Protein AF-A0A8T0YW97-F1 (afdb_monomer)

Secondary structure (DSSP, 8-state):
-HHHHHHHHHHHHHHHHHHHHHHHHHHHHHHHHHHHHHHHTTS---TTS---HHHHHHHHHHHHT-

Mean predicted aligned error: 9.61 Å

Radius of gyration: 19.8 Å; Cα contacts (8 Å, |Δi|>4): 17; chains: 1; bounding box: 43×16×58 Å

pLDDT: mean 78.82, std 12.33, range [52.41, 94.94]

Organism: NCBI:txid29920

Structure (mmCIF, N/CA/C/O backbone):
data_AF-A0A8T0YW97-F1
#
_entry.id   AF-A0A8T0YW97-F1
#
loop_
_atom_site.group_PDB
_atom_site.id
_atom_site.type_symbol
_atom_site.label_atom_id
_atom_site.label_alt_id
_atom_site.label_comp_id
_atom_site.label_asym_id
_atom_site.label_entity_id
_atom_site.label_seq_id
_atom_site.pdbx_PDB_ins_code
_atom_site.Cartn_x
_atom_site.Cartn_y
_atom_site.Cartn_z
_atom_site.occupancy
_atom_site.B_iso_or_equiv
_atom_site.auth_seq_id
_atom_site.auth_comp_id
_atom_site.auth_asym_id
_atom_site.auth_atom_id
_atom_site.pdbx_PDB_model_num
ATOM 1 N N . MET A 1 1 ? -17.902 0.091 31.400 1.00 65.00 1 MET A N 1
ATOM 2 C CA . MET A 1 1 ? -16.538 -0.231 30.907 1.00 65.00 1 MET A CA 1
ATOM 3 C C . MET A 1 1 ? -16.562 -1.094 29.651 1.00 65.00 1 MET A C 1
ATOM 5 O O . MET A 1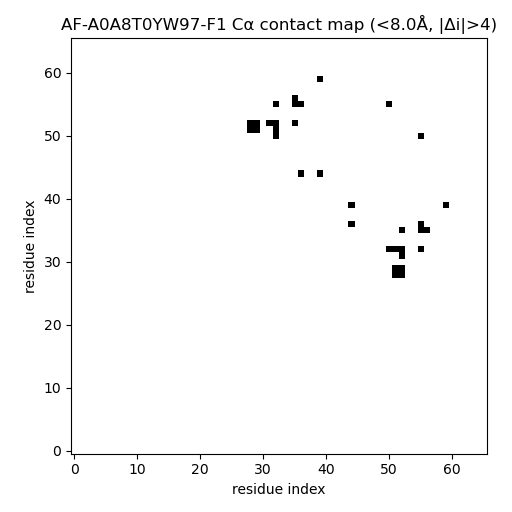 1 ? -15.929 -0.699 28.684 1.00 65.00 1 MET A O 1
ATOM 9 N N . ARG A 1 2 ? -17.338 -2.185 29.623 1.00 80.62 2 ARG A N 1
ATOM 10 C CA . ARG A 1 2 ? -17.481 -3.097 28.471 1.00 80.62 2 ARG A CA 1
ATOM 11 C C . ARG A 1 2 ? -17.704 -2.403 27.114 1.00 80.62 2 ARG A C 1
ATOM 13 O O . ARG A 1 2 ? -16.920 -2.603 26.201 1.00 80.62 2 ARG A O 1
ATOM 20 N N . THR A 1 3 ? -18.645 -1.464 27.034 1.00 86.81 3 THR A N 1
ATOM 21 C CA . THR A 1 3 ? -18.954 -0.714 25.798 1.00 86.81 3 THR A CA 1
ATOM 22 C C . THR A 1 3 ? -17.810 0.179 25.305 1.00 86.81 3 THR A C 1
ATOM 24 O O . THR A 1 3 ? -17.685 0.441 24.114 1.00 86.81 3 THR A O 1
ATOM 27 N N . LYS A 1 4 ? -16.961 0.685 26.213 1.00 88.00 4 LYS A N 1
ATOM 28 C CA . LYS A 1 4 ? -15.767 1.453 25.820 1.00 88.00 4 LYS A CA 1
ATOM 29 C C . LYS A 1 4 ? -14.704 0.523 25.235 1.00 88.00 4 LYS A C 1
ATOM 31 O O . LYS A 1 4 ? -14.063 0.892 24.261 1.00 88.00 4 LYS A O 1
ATOM 36 N N . LEU A 1 5 ? -14.565 -0.676 25.802 1.00 92.81 5 LEU A N 1
ATOM 37 C CA . LEU A 1 5 ? -13.651 -1.706 25.314 1.00 92.81 5 LEU A CA 1
ATOM 38 C C . LEU A 1 5 ? -14.053 -2.194 23.915 1.00 92.81 5 LEU A C 1
ATOM 40 O O . LEU A 1 5 ? -13.215 -2.247 23.027 1.00 92.81 5 LEU A O 1
ATOM 44 N N . GLU A 1 6 ? -15.344 -2.453 23.696 1.00 94.56 6 GLU A N 1
ATOM 45 C CA . GLU A 1 6 ? -15.890 -2.862 22.390 1.00 94.56 6 GLU A CA 1
ATOM 46 C C . GLU A 1 6 ? -15.639 -1.798 21.306 1.00 94.56 6 GLU A C 1
ATOM 48 O O . GLU A 1 6 ? -15.229 -2.121 20.191 1.00 94.56 6 GLU A O 1
ATOM 53 N N . LYS A 1 7 ? -15.789 -0.509 21.648 1.00 89.56 7 LYS A N 1
ATOM 54 C CA . LYS A 1 7 ? -15.439 0.599 20.744 1.00 89.56 7 LYS A CA 1
ATOM 55 C C . LYS A 1 7 ? -13.945 0.645 20.426 1.00 89.56 7 LYS A C 1
ATOM 57 O O . LYS A 1 7 ? -13.585 0.886 19.282 1.00 89.56 7 LYS A O 1
ATOM 62 N N . ILE A 1 8 ? -13.080 0.431 21.418 1.00 90.94 8 ILE A N 1
ATOM 63 C CA . ILE A 1 8 ? -11.625 0.392 21.204 1.00 90.94 8 ILE A CA 1
ATOM 64 C C . ILE A 1 8 ? -11.259 -0.754 20.258 1.00 90.94 8 ILE A C 1
ATOM 66 O O . ILE A 1 8 ? -10.544 -0.518 19.292 1.00 90.94 8 ILE A O 1
ATOM 70 N N . ILE A 1 9 ? -11.798 -1.954 20.487 1.00 93.81 9 ILE A N 1
ATOM 71 C CA . ILE A 1 9 ? -11.569 -3.124 19.625 1.00 93.81 9 ILE A CA 1
ATOM 72 C C . ILE A 1 9 ? -11.984 -2.816 18.183 1.00 93.81 9 ILE A C 1
ATOM 74 O O . ILE A 1 9 ? -11.188 -2.993 17.268 1.00 93.81 9 ILE A O 1
ATOM 78 N N . THR A 1 10 ? -13.177 -2.250 17.993 1.00 92.94 10 THR A N 1
ATOM 79 C CA . THR A 1 10 ? -13.686 -1.897 16.657 1.00 92.94 10 THR A CA 1
ATOM 80 C C . THR A 1 10 ? -12.759 -0.917 15.927 1.00 92.94 10 THR A C 1
ATOM 82 O O . THR A 1 10 ? -12.482 -1.084 14.741 1.00 92.94 10 THR A O 1
ATOM 85 N N . HIS A 1 11 ? -12.248 0.106 16.622 1.00 90.75 11 HIS A N 1
ATOM 86 C CA . HIS A 1 11 ? -11.313 1.055 16.013 1.00 90.75 11 HIS A CA 1
ATOM 87 C C . HIS A 1 11 ? -9.960 0.415 15.692 1.00 90.75 11 HIS A C 1
ATOM 89 O O . HIS A 1 11 ? -9.401 0.694 14.635 1.00 90.75 11 HIS A O 1
ATOM 95 N N . LEU A 1 12 ? -9.443 -0.454 16.563 1.00 92.06 12 LEU A N 1
ATOM 96 C CA . LEU A 1 12 ? -8.184 -1.161 16.318 1.00 92.06 12 LEU A CA 1
ATOM 97 C C . LEU A 1 12 ? -8.287 -2.100 15.110 1.00 92.06 12 LEU A C 1
ATOM 99 O O . LEU A 1 12 ? -7.377 -2.130 14.289 1.00 92.06 12 LEU A O 1
ATOM 103 N N . GLU A 1 13 ? -9.411 -2.797 14.938 1.00 94.94 13 GLU A N 1
ATOM 104 C CA . GLU A 1 13 ? -9.666 -3.623 13.749 1.00 94.94 13 GLU A CA 1
ATOM 105 C C . GLU A 1 13 ? -9.756 -2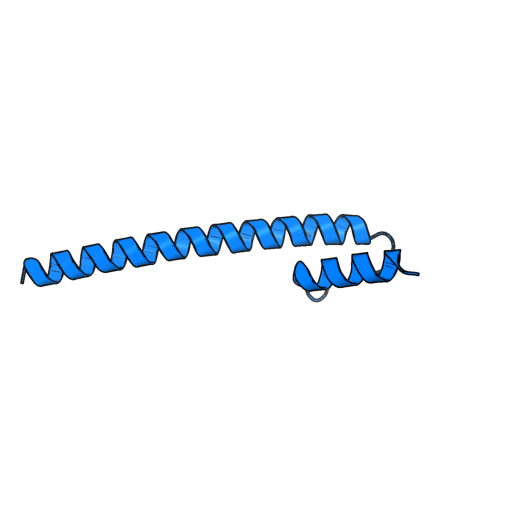.802 12.455 1.00 94.94 13 GLU A C 1
ATOM 107 O O . GLU A 1 13 ? -9.396 -3.288 11.380 1.00 94.94 13 GLU A O 1
ATOM 112 N N . ALA A 1 14 ? -10.270 -1.571 12.529 1.00 90.75 14 ALA A N 1
ATOM 113 C CA . ALA A 1 14 ? -10.308 -0.664 11.385 1.00 90.75 14 ALA A CA 1
ATOM 114 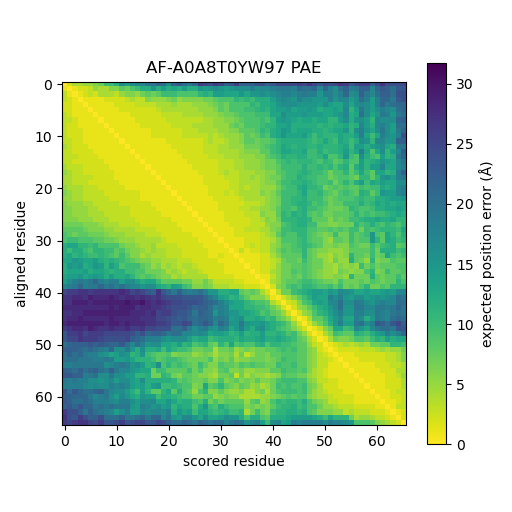C C . ALA A 1 14 ? -8.902 -0.153 11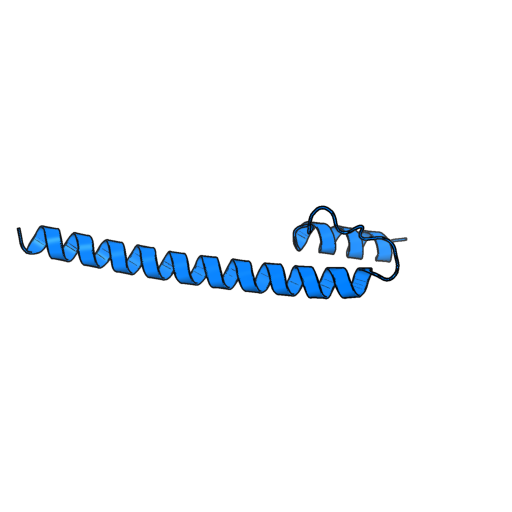.035 1.00 90.75 14 ALA A C 1
ATOM 116 O O . ALA A 1 14 ? -8.523 -0.168 9.866 1.00 90.75 14 ALA A O 1
ATOM 117 N N . ILE A 1 15 ? -8.116 0.235 12.045 1.00 92.75 15 ILE A N 1
ATOM 118 C CA . ILE A 1 15 ? -6.724 0.672 11.869 1.00 92.75 15 ILE A CA 1
ATOM 119 C C . ILE A 1 15 ? -5.888 -0.453 11.259 1.00 92.75 15 ILE A C 1
ATOM 121 O O . ILE A 1 15 ? -5.210 -0.219 10.264 1.00 92.75 15 ILE A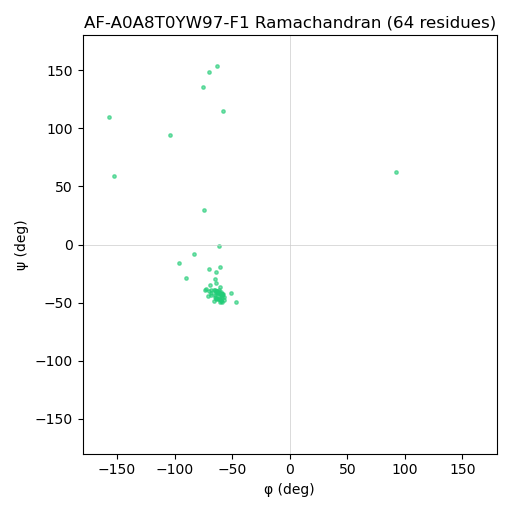 O 1
ATOM 125 N N . LEU A 1 16 ? -5.997 -1.677 11.783 1.00 92.88 16 LEU A N 1
ATOM 126 C CA . LEU A 1 16 ? -5.259 -2.827 11.263 1.00 92.88 16 LEU A CA 1
ATOM 127 C C . LEU A 1 16 ? -5.576 -3.090 9.785 1.00 92.88 16 LEU A C 1
ATOM 129 O O . LEU A 1 16 ? -4.672 -3.329 8.992 1.00 92.88 16 LEU A O 1
ATOM 133 N N . ARG A 1 17 ? -6.852 -3.000 9.389 1.00 90.81 17 ARG A N 1
ATOM 134 C CA . ARG A 1 17 ? -7.249 -3.153 7.980 1.00 90.81 17 ARG A CA 1
ATOM 135 C C . ARG A 1 17 ? -6.611 -2.102 7.077 1.00 90.81 17 ARG A C 1
ATOM 137 O O . ARG A 1 17 ? -6.153 -2.447 5.994 1.00 90.81 17 ARG A O 1
ATOM 144 N N . ILE A 1 18 ? -6.569 -0.850 7.527 1.00 92.31 18 ILE A N 1
ATOM 145 C CA . ILE A 1 18 ? -5.920 0.237 6.784 1.00 92.31 18 ILE A CA 1
ATOM 146 C C . ILE A 1 18 ? -4.413 -0.020 6.681 1.00 92.31 18 ILE A C 1
ATOM 148 O O . ILE A 1 18 ? -3.854 0.126 5.601 1.00 92.31 18 ILE A O 1
ATOM 152 N N . GLN A 1 19 ? -3.765 -0.452 7.768 1.00 89.75 19 GLN A N 1
ATOM 153 C CA . GLN A 1 19 ? -2.328 -0.745 7.775 1.00 89.75 19 GLN A CA 1
ATOM 154 C C . GLN A 1 19 ? -1.960 -1.835 6.766 1.00 89.75 19 GLN A C 1
ATOM 156 O O . GLN A 1 19 ? -1.076 -1.609 5.948 1.00 89.75 19 GLN A O 1
ATOM 161 N N . VAL A 1 20 ? -2.698 -2.950 6.751 1.00 94.00 20 VAL A N 1
ATOM 162 C CA . VAL A 1 20 ? -2.473 -4.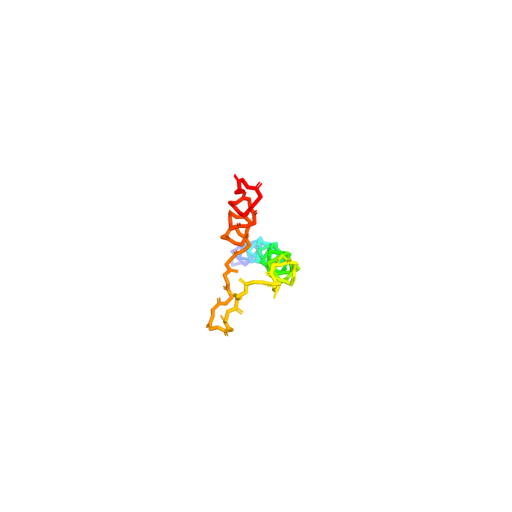036 5.783 1.00 94.00 20 VAL A CA 1
ATOM 163 C C . VAL A 1 20 ? -2.632 -3.536 4.344 1.00 94.00 20 VAL A C 1
ATOM 165 O O . VAL A 1 20 ? -1.814 -3.851 3.489 1.00 94.00 20 VAL A O 1
ATOM 168 N N . GLN A 1 21 ? -3.648 -2.712 4.064 1.00 89.94 21 GLN A N 1
ATOM 169 C CA . GLN A 1 21 ? -3.836 -2.138 2.725 1.00 89.94 21 GLN A CA 1
ATOM 170 C C . GLN A 1 21 ? -2.689 -1.205 2.316 1.00 89.94 21 GLN A C 1
ATOM 172 O O . GLN A 1 21 ? -2.262 -1.226 1.159 1.00 89.94 21 GLN A O 1
ATOM 177 N N . CYS A 1 22 ? -2.189 -0.389 3.247 1.00 85.12 22 CYS A N 1
ATOM 178 C CA . CYS A 1 22 ? -1.036 0.471 3.002 1.00 85.12 22 CYS A CA 1
ATOM 179 C C . CYS A 1 22 ? 0.227 -0.349 2.722 1.00 85.12 22 CYS A C 1
ATOM 181 O O . CYS A 1 22 ? 0.915 -0.050 1.752 1.00 85.12 22 CYS A O 1
ATOM 183 N N . GLU A 1 23 ? 0.502 -1.383 3.520 1.00 88.88 23 GLU A N 1
ATOM 184 C CA . GLU A 1 23 ? 1.651 -2.279 3.329 1.00 88.88 23 GLU A CA 1
ATOM 185 C C . GLU A 1 23 ? 1.599 -2.959 1.960 1.00 88.88 23 GLU A C 1
ATOM 187 O O . GLU A 1 23 ? 2.550 -2.837 1.194 1.00 88.88 23 GLU A O 1
ATOM 192 N N . THR A 1 24 ? 0.457 -3.545 1.581 1.00 91.69 24 THR A N 1
ATOM 193 C CA . THR A 1 24 ? 0.290 -4.149 0.248 1.00 91.69 24 THR A CA 1
ATOM 194 C C . THR A 1 24 ? 0.523 -3.135 -0.875 1.00 91.69 24 THR A C 1
ATOM 196 O O . THR A 1 24 ? 1.200 -3.436 -1.851 1.00 91.69 24 THR A O 1
ATOM 199 N N . THR A 1 25 ? 0.011 -1.910 -0.732 1.00 85.81 25 THR A N 1
ATOM 200 C CA . THR A 1 25 ? 0.200 -0.860 -1.748 1.00 85.81 25 THR A CA 1
ATOM 201 C C . THR A 1 25 ? 1.669 -0.447 -1.870 1.00 85.81 25 THR A C 1
ATOM 203 O O . THR A 1 25 ? 2.148 -0.198 -2.976 1.00 85.81 25 THR A O 1
ATOM 206 N N . ILE A 1 26 ? 2.391 -0.361 -0.748 1.00 84.50 26 ILE A N 1
ATOM 207 C CA . ILE A 1 26 ? 3.822 -0.032 -0.730 1.00 84.50 26 ILE A CA 1
ATOM 208 C C . ILE A 1 26 ? 4.619 -1.150 -1.399 1.00 84.50 26 ILE A C 1
ATOM 210 O O . ILE A 1 26 ? 5.392 -0.859 -2.307 1.00 84.50 26 ILE A O 1
ATOM 214 N N . GLU A 1 27 ? 4.377 -2.407 -1.024 1.00 88.19 27 GLU A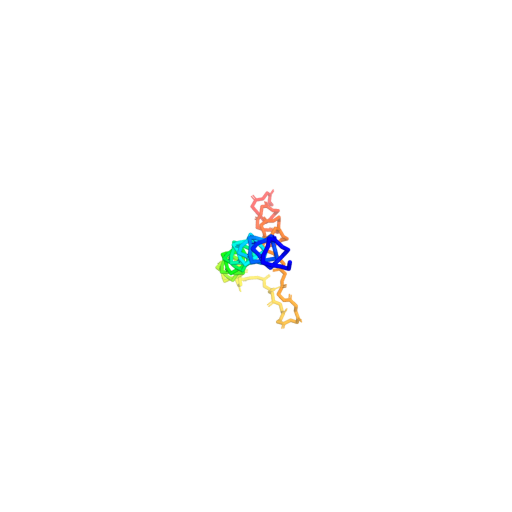 N 1
ATOM 215 C CA . GLU A 1 27 ? 5.047 -3.574 -1.611 1.00 88.19 27 GLU A CA 1
ATOM 216 C C . GLU A 1 27 ? 4.817 -3.665 -3.126 1.00 88.19 27 GLU A C 1
ATOM 218 O O . GLU A 1 27 ? 5.762 -3.859 -3.892 1.00 88.19 27 GLU A O 1
ATOM 223 N N . GLU A 1 28 ? 3.578 -3.466 -3.590 1.00 86.75 28 GLU A N 1
ATOM 224 C CA . GLU A 1 28 ? 3.261 -3.431 -5.022 1.00 86.75 28 GLU A CA 1
ATOM 225 C C . GLU A 1 28 ? 4.001 -2.296 -5.741 1.00 86.75 28 GLU A C 1
ATOM 227 O O . GLU A 1 28 ? 4.497 -2.475 -6.858 1.00 86.75 28 GLU A O 1
ATOM 232 N N . ASN A 1 29 ? 4.087 -1.121 -5.116 1.00 81.75 29 ASN A N 1
ATOM 233 C CA . ASN A 1 29 ? 4.764 0.032 -5.695 1.00 81.75 29 ASN A CA 1
ATOM 234 C C . ASN A 1 29 ? 6.288 -0.155 -5.744 1.00 81.75 29 ASN A C 1
ATOM 236 O O . ASN A 1 29 ? 6.914 0.192 -6.746 1.00 81.75 29 ASN A O 1
ATOM 240 N N . GLU A 1 30 ? 6.881 -0.739 -4.704 1.00 83.94 30 GLU A N 1
ATOM 241 C CA . GLU A 1 30 ? 8.298 -1.102 -4.667 1.00 83.94 30 GLU A CA 1
ATOM 242 C C . GLU A 1 30 ? 8.617 -2.166 -5.719 1.00 83.94 30 GLU A C 1
ATOM 244 O O . GLU A 1 30 ? 9.543 -1.976 -6.506 1.00 83.94 30 GLU A O 1
ATOM 249 N N . ALA A 1 31 ? 7.811 -3.228 -5.823 1.00 83.31 31 ALA A N 1
ATOM 250 C CA . ALA A 1 31 ? 7.981 -4.272 -6.835 1.00 83.31 31 ALA A CA 1
ATOM 251 C C . ALA A 1 31 ? 7.919 -3.707 -8.263 1.00 83.31 31 ALA A C 1
ATOM 253 O O . ALA A 1 31 ? 8.758 -4.031 -9.108 1.00 83.31 31 ALA A O 1
ATOM 254 N N . ARG A 1 32 ? 6.958 -2.813 -8.533 1.00 80.50 32 ARG A N 1
ATOM 255 C CA . ARG A 1 32 ? 6.870 -2.097 -9.815 1.00 80.50 32 ARG A CA 1
ATOM 256 C C . ARG A 1 32 ? 8.069 -1.179 -10.038 1.00 80.50 32 ARG A C 1
ATOM 258 O O . ARG A 1 32 ? 8.545 -1.085 -11.166 1.00 80.50 32 ARG A O 1
ATOM 265 N N . GLY A 1 33 ? 8.547 -0.512 -8.988 1.00 80.12 33 GLY A N 1
ATOM 266 C CA . GLY A 1 33 ? 9.752 0.312 -9.012 1.00 80.12 33 GLY A CA 1
ATOM 267 C C . GLY A 1 33 ? 10.986 -0.499 -9.396 1.00 80.12 33 GLY A C 1
ATOM 268 O O . GLY A 1 33 ? 11.688 -0.119 -10.326 1.00 80.12 33 GLY A O 1
ATOM 269 N N . TYR A 1 34 ? 11.204 -1.653 -8.763 1.00 78.94 34 TYR A N 1
ATOM 270 C CA . TYR A 1 34 ? 12.301 -2.563 -9.101 1.00 78.94 34 TYR A CA 1
ATOM 271 C C . TYR A 1 34 ? 12.216 -3.064 -10.544 1.00 78.94 34 TYR A C 1
ATOM 273 O O . TYR A 1 34 ? 13.194 -2.948 -11.276 1.00 78.94 34 TYR A O 1
ATOM 281 N N . ALA A 1 35 ? 11.050 -3.549 -10.983 1.00 81.50 35 ALA A N 1
ATOM 282 C CA . ALA A 1 35 ? 10.865 -4.030 -12.355 1.00 81.50 35 ALA A CA 1
ATOM 283 C C . ALA A 1 35 ? 11.119 -2.927 -13.398 1.00 81.50 35 ALA A C 1
ATOM 285 O O . ALA A 1 35 ? 11.669 -3.173 -14.472 1.00 81.50 35 ALA A O 1
ATOM 286 N N . LEU A 1 36 ? 10.725 -1.691 -13.081 1.00 77.81 36 LEU A N 1
ATOM 287 C CA . LEU A 1 36 ? 10.960 -0.547 -13.950 1.00 77.81 36 LEU A CA 1
ATOM 288 C C . LEU A 1 36 ? 12.427 -0.104 -13.939 1.00 77.81 36 LEU A C 1
ATOM 290 O O . LEU A 1 36 ? 12.957 0.228 -14.995 1.00 77.81 36 LEU A O 1
ATOM 294 N N . ALA A 1 37 ? 13.090 -0.129 -12.782 1.00 77.06 37 ALA A N 1
ATOM 295 C CA . ALA A 1 37 ? 14.521 0.131 -12.672 1.00 77.06 37 ALA A CA 1
ATOM 296 C C . ALA A 1 37 ? 15.338 -0.901 -13.464 1.00 77.06 37 ALA A C 1
ATOM 298 O O . ALA A 1 37 ? 16.185 -0.500 -14.252 1.00 77.06 37 ALA A O 1
ATOM 299 N N . GLU A 1 38 ? 15.023 -2.195 -13.354 1.00 79.94 38 GLU A N 1
ATOM 300 C CA . GLU A 1 38 ? 15.655 -3.270 -14.137 1.00 79.94 38 GLU A CA 1
ATOM 301 C C . GLU A 1 38 ? 15.471 -3.053 -15.649 1.00 79.94 38 GLU A C 1
ATOM 303 O O . GLU A 1 38 ? 16.421 -3.158 -16.424 1.00 79.94 38 GLU A O 1
ATOM 308 N N . GLY A 1 39 ? 14.269 -2.657 -16.085 1.00 75.56 39 GLY A N 1
ATOM 309 C CA . GLY A 1 39 ? 14.017 -2.293 -17.484 1.00 75.56 39 GLY A CA 1
ATOM 310 C C . GLY A 1 39 ? 14.788 -1.052 -17.963 1.00 75.56 39 GLY A C 1
ATOM 311 O O . GLY A 1 39 ? 15.021 -0.902 -19.163 1.00 75.56 39 GLY A O 1
ATOM 312 N N . LEU A 1 40 ? 15.191 -0.169 -17.041 1.00 73.25 40 LEU A N 1
ATOM 313 C CA . LEU A 1 40 ? 15.958 1.054 -17.304 1.00 73.25 40 LEU A CA 1
ATOM 314 C C . LEU A 1 40 ? 17.477 0.888 -17.098 1.00 73.25 40 LEU A C 1
ATOM 316 O O . LEU A 1 40 ? 18.239 1.720 -17.595 1.00 73.25 40 LEU A O 1
ATOM 320 N N . GLU A 1 41 ? 17.941 -0.171 -16.421 1.00 65.12 41 GLU A N 1
ATOM 321 C CA . GLU A 1 41 ? 19.354 -0.445 -16.085 1.00 65.12 41 GLU A CA 1
ATOM 322 C C . GLU A 1 41 ? 20.283 -0.620 -17.304 1.00 65.12 41 GLU A C 1
ATOM 324 O O . GLU A 1 41 ? 21.501 -0.707 -17.151 1.00 65.12 41 GLU A O 1
ATOM 329 N N . GLY A 1 42 ? 19.760 -0.538 -18.530 1.00 55.53 42 GLY A N 1
ATOM 330 C CA . GLY A 1 42 ? 20.580 -0.286 -19.713 1.00 55.53 42 GLY A CA 1
ATOM 331 C C . GLY A 1 42 ? 21.350 1.047 -19.688 1.00 55.53 42 GLY A C 1
ATOM 332 O O . GLY A 1 42 ? 22.316 1.167 -20.440 1.00 55.53 42 GLY A O 1
ATOM 333 N N . ASP A 1 43 ? 20.971 2.048 -18.869 1.00 52.91 43 ASP A N 1
ATOM 334 C CA . ASP A 1 43 ? 21.608 3.377 -18.949 1.00 52.91 43 ASP A CA 1
ATOM 335 C C . ASP A 1 43 ? 21.627 4.220 -17.644 1.00 52.91 43 ASP A C 1
ATOM 337 O O . ASP A 1 43 ? 21.245 5.386 -17.667 1.00 52.91 43 ASP A O 1
ATOM 341 N N . ARG A 1 44 ? 22.239 3.721 -16.548 1.00 55.81 44 ARG A N 1
ATOM 342 C CA . ARG A 1 44 ? 22.781 4.530 -15.403 1.00 55.81 44 ARG A CA 1
ATOM 343 C C . ARG A 1 44 ? 21.863 4.796 -14.185 1.00 55.81 44 ARG A C 1
ATOM 345 O O . ARG A 1 44 ? 21.631 5.950 -13.823 1.00 55.81 44 ARG A O 1
ATOM 352 N N . MET A 1 45 ? 21.428 3.771 -13.457 1.00 58.03 45 MET A N 1
ATOM 353 C CA . MET A 1 45 ? 20.876 3.968 -12.101 1.00 58.03 45 MET A CA 1
ATOM 354 C C . MET A 1 45 ? 21.916 3.531 -11.060 1.00 58.03 45 MET A C 1
ATOM 356 O O . MET A 1 45 ? 22.046 2.352 -10.757 1.00 58.03 45 MET A O 1
ATOM 360 N N . ASP A 1 46 ? 22.714 4.482 -10.564 1.00 55.59 46 ASP A N 1
ATOM 361 C CA . ASP A 1 46 ? 23.719 4.233 -9.524 1.00 55.59 46 ASP A CA 1
ATOM 362 C C . ASP A 1 46 ? 23.038 4.075 -8.147 1.00 55.59 46 ASP A C 1
ATOM 364 O O . ASP A 1 46 ? 22.125 4.824 -7.788 1.00 55.59 46 ASP A O 1
ATOM 368 N N . GLN A 1 47 ? 23.474 3.069 -7.390 1.00 52.44 47 GLN A N 1
ATOM 369 C CA . GLN A 1 47 ? 22.745 2.344 -6.331 1.00 52.44 47 GLN A CA 1
ATOM 370 C C . GLN A 1 47 ? 22.548 3.098 -4.992 1.00 52.44 47 GLN A C 1
ATOM 372 O O . GLN A 1 47 ? 22.500 2.483 -3.927 1.00 52.44 47 GLN A O 1
ATOM 377 N N . GLY A 1 48 ? 22.454 4.430 -4.990 1.00 53.34 48 GLY A N 1
ATOM 378 C CA . GLY A 1 48 ? 22.462 5.218 -3.745 1.00 53.34 48 GLY A CA 1
ATOM 379 C C . GLY A 1 48 ? 21.094 5.483 -3.104 1.00 53.34 48 GLY A C 1
ATOM 380 O O . GLY A 1 48 ? 21.000 5.648 -1.890 1.00 53.34 48 GLY A O 1
ATOM 381 N N . SER A 1 49 ? 20.028 5.547 -3.901 1.00 57.97 49 SER A N 1
ATOM 382 C CA . SER A 1 49 ? 18.665 5.814 -3.432 1.00 57.97 49 SER A CA 1
ATOM 383 C C . SER A 1 49 ? 17.692 5.257 -4.455 1.00 57.97 49 SER A C 1
ATOM 385 O O . SER A 1 49 ? 17.586 5.799 -5.553 1.00 57.97 49 SER A O 1
ATOM 387 N N . MET A 1 50 ? 16.979 4.187 -4.107 1.00 64.50 50 MET A N 1
ATOM 388 C CA . MET A 1 50 ? 15.908 3.674 -4.954 1.00 64.50 50 MET A CA 1
ATOM 389 C C . MET A 1 50 ? 14.879 4.790 -5.178 1.00 64.50 50 MET A C 1
ATOM 391 O O . MET A 1 50 ? 14.280 5.300 -4.230 1.00 64.50 50 MET A O 1
ATOM 395 N N . LEU A 1 51 ? 14.741 5.233 -6.427 1.00 68.06 51 LEU A N 1
ATOM 396 C CA . LEU A 1 51 ? 13.754 6.240 -6.806 1.00 68.06 51 LEU A CA 1
ATOM 397 C C . LEU A 1 51 ? 12.353 5.623 -6.719 1.00 68.06 51 LEU A C 1
ATOM 399 O O . LEU A 1 51 ? 12.176 4.429 -6.958 1.00 68.06 51 LEU A O 1
ATOM 403 N N . SER A 1 52 ? 11.348 6.433 -6.382 1.00 74.50 52 SER A N 1
ATOM 404 C CA . SER A 1 52 ? 9.962 5.961 -6.382 1.00 74.50 52 SER A CA 1
ATOM 405 C C . SER A 1 52 ? 9.520 5.566 -7.795 1.00 74.50 52 SER A C 1
ATOM 407 O O . SER A 1 52 ? 10.021 6.097 -8.792 1.00 74.50 52 SER A O 1
ATOM 409 N N . PHE A 1 53 ? 8.544 4.657 -7.884 1.00 71.56 53 PHE A N 1
ATOM 410 C CA . PHE A 1 53 ? 7.985 4.199 -9.160 1.00 71.56 53 PHE A CA 1
ATOM 411 C C . PHE A 1 53 ? 7.568 5.357 -10.080 1.00 71.56 53 PHE A C 1
ATOM 413 O O . PHE A 1 53 ? 7.867 5.322 -11.270 1.00 71.56 53 PHE A O 1
ATOM 420 N N . ASP A 1 54 ? 6.937 6.403 -9.538 1.00 72.56 54 ASP A N 1
ATOM 421 C CA . ASP A 1 54 ? 6.479 7.555 -10.325 1.00 72.56 54 ASP A CA 1
ATOM 422 C C . ASP A 1 54 ? 7.638 8.297 -11.005 1.00 72.56 54 ASP A C 1
ATOM 424 O O . ASP A 1 54 ? 7.541 8.659 -12.178 1.00 72.56 54 ASP A O 1
ATOM 428 N N . VAL A 1 55 ? 8.763 8.467 -10.300 1.00 75.06 55 VAL A N 1
ATOM 429 C CA . VAL A 1 55 ? 9.967 9.109 -10.849 1.00 75.06 55 VAL A CA 1
ATOM 430 C C . VAL A 1 55 ? 10.591 8.229 -11.930 1.00 75.06 55 VAL A C 1
ATOM 432 O O . VAL A 1 55 ? 10.949 8.720 -13.002 1.00 75.06 55 VAL A O 1
ATOM 435 N N . LEU A 1 56 ? 10.678 6.919 -11.685 1.00 75.88 56 LEU A N 1
ATOM 436 C CA . LEU A 1 56 ? 11.170 5.961 -12.676 1.00 75.88 56 LEU A CA 1
ATOM 437 C C . LEU A 1 56 ? 10.287 5.950 -13.937 1.00 75.88 56 LEU A C 1
ATOM 439 O O . LEU A 1 56 ? 10.801 5.895 -15.056 1.00 75.88 56 LEU A O 1
ATOM 443 N N . LEU A 1 57 ? 8.966 6.063 -13.779 1.00 74.81 57 LEU A N 1
ATOM 444 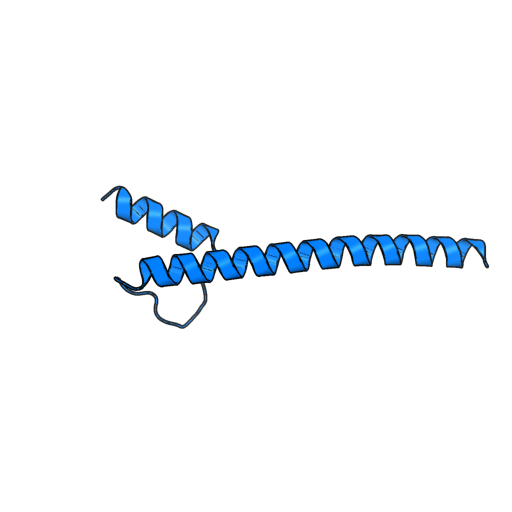C CA . LEU A 1 57 ? 8.012 6.093 -14.888 1.00 74.81 57 LEU A CA 1
ATOM 445 C C . LEU A 1 57 ? 8.143 7.373 -15.710 1.00 74.81 57 LEU A C 1
ATOM 447 O O . LEU A 1 57 ? 8.138 7.320 -16.942 1.00 74.81 57 LEU 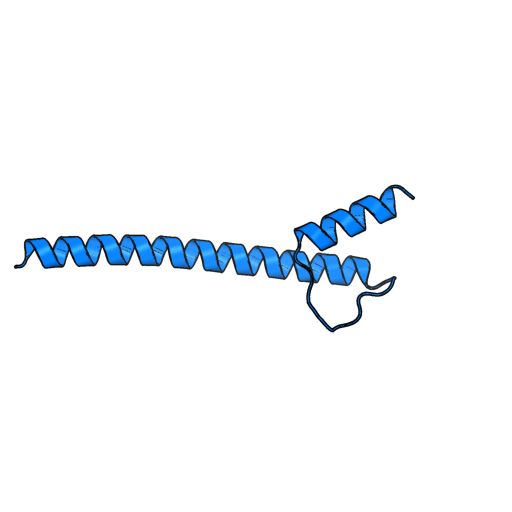A O 1
ATOM 451 N N . GLU A 1 58 ? 8.309 8.516 -15.050 1.00 81.31 58 GLU A N 1
ATOM 452 C CA . GLU A 1 58 ? 8.546 9.790 -15.723 1.00 81.31 58 GLU A CA 1
ATOM 453 C C . GLU A 1 58 ? 9.854 9.769 -16.530 1.00 81.31 58 GLU A C 1
ATOM 455 O O . GLU A 1 58 ? 9.881 10.211 -17.684 1.00 81.31 58 GLU A O 1
ATOM 460 N N . MET A 1 59 ? 10.921 9.187 -15.974 1.00 78.00 59 MET A N 1
ATOM 461 C CA . MET A 1 59 ? 12.185 8.998 -16.690 1.00 78.00 59 MET A CA 1
ATOM 462 C C . MET A 1 59 ? 12.017 8.100 -17.919 1.00 78.00 59 MET A C 1
ATOM 464 O O . MET A 1 59 ? 12.451 8.484 -19.006 1.00 78.00 59 MET A O 1
ATOM 468 N N . ALA A 1 60 ? 11.329 6.962 -17.787 1.00 76.75 60 ALA A N 1
ATOM 469 C CA . ALA A 1 60 ? 11.048 6.068 -18.910 1.00 76.75 60 ALA A CA 1
ATOM 470 C C . ALA A 1 60 ? 10.286 6.780 -20.045 1.00 76.75 60 ALA A C 1
ATOM 472 O O . ALA A 1 60 ? 10.660 6.674 -21.216 1.00 76.75 60 ALA A O 1
ATOM 473 N N . ILE A 1 61 ? 9.255 7.563 -19.708 1.00 82.94 61 ILE A N 1
ATOM 474 C CA . ILE A 1 61 ? 8.473 8.341 -20.683 1.00 82.94 61 ILE A CA 1
ATOM 475 C C . ILE A 1 61 ? 9.347 9.384 -21.391 1.00 82.94 61 ILE A C 1
ATOM 477 O O . ILE A 1 61 ? 9.213 9.580 -22.601 1.00 82.94 61 ILE A O 1
ATOM 481 N N . ASN A 1 62 ? 10.228 10.068 -20.661 1.00 77.12 62 ASN A N 1
ATOM 482 C CA . ASN A 1 62 ? 11.098 11.094 -21.236 1.00 77.12 62 ASN A CA 1
ATOM 483 C C . ASN A 1 62 ? 12.163 10.503 -22.169 1.00 77.12 62 ASN A C 1
ATOM 485 O O . ASN A 1 62 ? 12.456 11.114 -23.197 1.00 77.12 62 ASN A O 1
ATOM 489 N N . THR A 1 63 ? 12.679 9.308 -21.873 1.00 74.75 63 THR A N 1
ATOM 490 C CA . THR A 1 63 ? 13.580 8.578 -22.779 1.00 74.75 63 THR A CA 1
ATOM 491 C C . THR A 1 63 ? 12.883 8.201 -24.087 1.00 74.75 63 THR A C 1
ATOM 493 O O . THR A 1 63 ? 13.473 8.354 -25.149 1.00 74.75 63 THR A O 1
ATOM 496 N N . LEU A 1 64 ? 11.614 7.780 -24.039 1.00 73.69 64 LEU A N 1
ATOM 497 C CA . LEU A 1 64 ? 10.834 7.417 -25.234 1.00 73.69 64 LEU A CA 1
ATOM 498 C C . LEU A 1 64 ? 10.448 8.610 -26.127 1.00 73.69 64 LEU A C 1
ATOM 500 O O . LEU A 1 64 ? 10.110 8.417 -27.292 1.00 73.69 64 LEU A O 1
ATOM 504 N N . LYS A 1 65 ? 10.442 9.836 -25.593 1.00 70.62 65 LYS A N 1
ATOM 505 C CA . LYS A 1 65 ? 10.144 11.064 -26.355 1.00 70.62 65 LYS A CA 1
ATOM 506 C C . LYS A 1 65 ? 11.357 11.625 -27.106 1.00 70.62 65 LYS A C 1
ATOM 508 O O . LYS A 1 65 ? 11.198 12.609 -27.830 1.00 70.62 65 LYS A O 1
ATOM 513 N N . ARG A 1 66 ? 12.544 11.069 -26.873 1.00 52.41 66 ARG A N 1
ATOM 514 C CA . ARG A 1 66 ? 13.812 11.509 -27.455 1.00 52.41 66 ARG A CA 1
ATOM 515 C C . ARG A 1 66 ? 14.119 10.750 -28.738 1.00 52.41 66 ARG A C 1
ATOM 517 O O . ARG A 1 66 ? 14.687 11.400 -29.641 1.00 52.41 66 ARG A O 1
#

Solvent-accessible surface area (backbone atoms only — not comparable to full-atom values): 3916 Å² total; per-residue (Å²): 111,67,72,60,51,54,51,49,51,54,52,50,56,51,51,52,54,51,50,53,52,51,52,54,52,48,53,54,42,50,53,51,21,51,57,51,46,63,74,49,56,87,72,78,78,74,95,84,67,90,65,54,40,69,59,54,49,53,51,54,54,54,61,75,75,107

Sequence (66 aa):
MRTKLEKIITHLEAILRIQVQCETTIEENEARGYALAEGLEGDRMDQGSMLSFDVLLEMAINTLKR

Foldseek 3Di:
DVVVVVVVVVVVVVVVVVVVVVVVVVVVFVVLLVVLVVVVVVDDDDDDDSDTNVVSVVVVVVVVVD